Protein AF-A0A7X5SCS5-F1 (afdb_monomer_lite)

Radius of gyration: 28.24 Å; chains: 1; bounding box: 53×36×70 Å

Sequence (78 aa):
SLAAARIGIASLPQRWGSTSVIVVGIAGVVGVLVAMLAMGQGFQATLNSTGDDTTAIVLRGGSQAETNSVITRDLVPL

Foldseek 3Di:
DVVVVVVVVVCLVVCVVVNVVVVVVVVVVVVVVVVVVVVVVVVVVVVVVVPDPPDDDDADVPDPDPVPRDDDPVPDDD

pLDDT: mean 72.82, std 16.39, range [46.88, 98.0]

Secondary structure (DSSP, 8-state):
-HHHHHHHHHHGGGGHHHHHHHHHHHHHHHHHHHHHHHHHHHHHHHHHHHT-TT------TT-SSGGG----GGGS--

Structure (mmCIF, N/CA/C/O backbone):
data_AF-A0A7X5SCS5-F1
#
_entry.id   AF-A0A7X5SCS5-F1
#
loop_
_atom_site.group_PDB
_atom_site.id
_atom_site.type_symbol
_atom_site.label_atom_id
_atom_site.label_alt_id
_atom_site.label_comp_id
_atom_site.label_asym_id
_atom_site.label_entity_id
_atom_site.label_seq_id
_atom_site.pdbx_PDB_ins_code
_atom_site.Cartn_x
_atom_site.Cartn_y
_atom_site.Cartn_z
_atom_site.occupancy
_atom_site.B_iso_or_equiv
_atom_site.auth_seq_id
_atom_site.auth_comp_id
_atom_site.auth_asym_id
_atom_site.auth_atom_id
_atom_site.pdbx_PDB_model_num
ATOM 1 N N . SER A 1 1 ? 9.132 19.966 -27.639 1.00 63.81 1 SER A N 1
ATOM 2 C CA . SER A 1 1 ? 9.081 19.125 -26.420 1.00 63.81 1 SER A CA 1
ATOM 3 C C . SER A 1 1 ? 8.799 17.651 -26.730 1.00 63.81 1 SER A C 1
ATOM 5 O O . SER A 1 1 ? 9.610 16.818 -26.345 1.00 63.81 1 SER A O 1
ATOM 7 N N . LEU A 1 2 ? 7.745 17.304 -27.487 1.00 73.25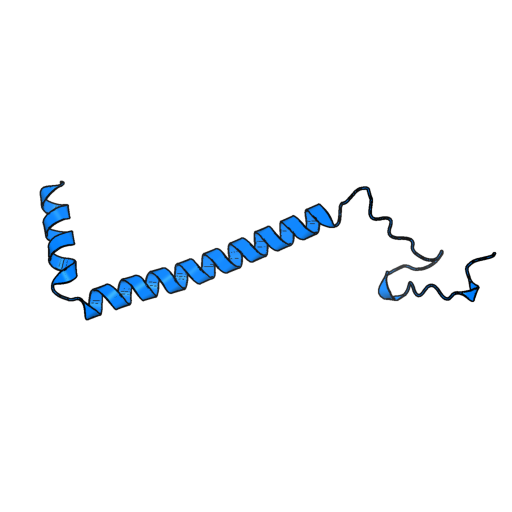 2 LEU A N 1
ATOM 8 C CA . LEU A 1 2 ? 7.415 15.909 -27.870 1.00 73.25 2 LEU A CA 1
ATOM 9 C C . LEU A 1 2 ? 8.569 15.127 -28.531 1.00 73.25 2 LEU A C 1
ATOM 11 O O . LEU A 1 2 ? 8.740 13.937 -28.283 1.00 73.25 2 LEU A O 1
ATOM 15 N N . ALA A 1 3 ? 9.396 15.801 -29.338 1.00 75.12 3 ALA A N 1
ATOM 16 C CA . ALA A 1 3 ? 10.527 15.182 -30.026 1.00 75.12 3 ALA A CA 1
ATOM 17 C C . ALA A 1 3 ? 11.676 14.727 -29.104 1.00 75.12 3 ALA A C 1
ATOM 19 O O . ALA A 1 3 ? 12.383 13.782 -29.440 1.00 75.12 3 ALA A O 1
ATOM 20 N N . ALA A 1 4 ? 11.847 15.375 -27.950 1.00 74.25 4 ALA A N 1
ATOM 21 C CA . ALA A 1 4 ? 12.842 14.985 -26.954 1.00 74.25 4 ALA A CA 1
ATOM 22 C C . ALA A 1 4 ? 12.326 13.822 -26.088 1.00 74.25 4 ALA A C 1
ATOM 24 O O . ALA A 1 4 ? 13.060 12.873 -25.827 1.00 74.25 4 ALA A O 1
ATOM 25 N N . ALA A 1 5 ? 11.034 13.842 -25.734 1.00 76.00 5 ALA A N 1
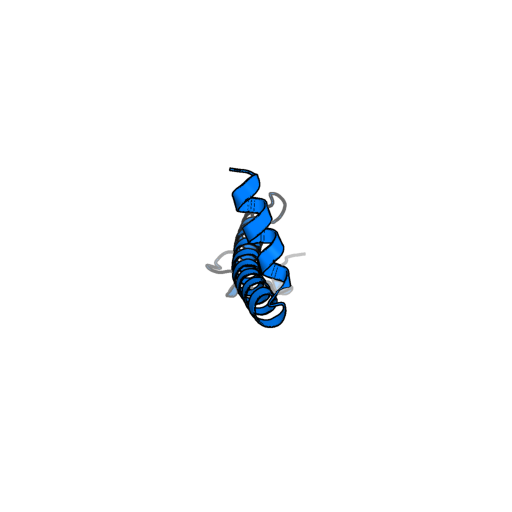ATOM 26 C CA . ALA A 1 5 ? 10.388 12.764 -24.983 1.00 76.00 5 ALA A CA 1
ATOM 27 C C . ALA A 1 5 ? 10.421 11.423 -25.740 1.00 76.00 5 ALA A C 1
ATOM 29 O O . ALA A 1 5 ? 10.751 10.397 -25.152 1.00 76.00 5 ALA A O 1
ATOM 30 N N . ARG A 1 6 ? 10.163 11.427 -27.060 1.00 76.38 6 ARG A N 1
ATOM 31 C CA . ARG A 1 6 ? 10.213 10.205 -27.890 1.00 76.38 6 ARG A CA 1
ATOM 32 C C . ARG A 1 6 ? 11.604 9.565 -27.958 1.00 76.38 6 ARG A C 1
ATOM 34 O O . ARG A 1 6 ? 11.693 8.347 -27.982 1.00 76.38 6 ARG A O 1
ATOM 41 N N . ILE A 1 7 ? 12.677 10.361 -27.959 1.00 77.69 7 ILE A N 1
ATOM 42 C CA . ILE A 1 7 ? 14.057 9.846 -27.979 1.00 77.69 7 ILE A CA 1
ATOM 43 C C . ILE A 1 7 ? 14.393 9.218 -26.622 1.00 77.69 7 ILE A C 1
ATOM 45 O O . ILE A 1 7 ? 14.939 8.119 -26.574 1.00 77.69 7 ILE A O 1
ATOM 49 N N . GLY A 1 8 ? 13.987 9.870 -25.526 1.00 73.94 8 GLY A N 1
ATOM 50 C CA . GLY A 1 8 ? 14.114 9.316 -24.178 1.00 73.94 8 GLY A CA 1
ATOM 51 C C . GLY A 1 8 ? 13.392 7.974 -24.041 1.00 73.94 8 GLY A C 1
ATOM 52 O O . GLY A 1 8 ? 14.018 6.988 -23.664 1.00 73.94 8 GLY A O 1
ATOM 53 N N . ILE A 1 9 ? 12.118 7.905 -24.443 1.00 76.31 9 ILE A N 1
ATOM 54 C CA . ILE A 1 9 ? 11.307 6.676 -24.386 1.00 76.31 9 ILE A CA 1
ATOM 55 C C . ILE A 1 9 ? 11.882 5.576 -25.290 1.00 76.31 9 ILE A C 1
ATOM 57 O O . ILE A 1 9 ? 11.953 4.428 -24.864 1.00 76.31 9 ILE A O 1
ATOM 61 N N . ALA A 1 10 ? 12.347 5.913 -26.497 1.00 75.69 10 ALA A N 1
ATOM 62 C CA . ALA A 1 10 ? 12.945 4.947 -27.423 1.00 75.69 10 ALA A CA 1
ATOM 63 C C . ALA A 1 10 ? 14.297 4.389 -26.936 1.00 75.69 10 ALA A C 1
ATOM 65 O O . ALA A 1 10 ? 14.673 3.286 -27.323 1.00 75.69 10 ALA A O 1
ATOM 66 N N . SER A 1 11 ? 15.006 5.109 -26.060 1.00 69.19 11 SER A N 1
ATOM 67 C CA . SER A 1 11 ? 16.279 4.657 -25.477 1.00 69.19 11 SER A CA 1
ATOM 68 C C . SER A 1 11 ? 16.121 3.718 -24.267 1.00 69.19 11 SER A C 1
ATOM 70 O O . SER A 1 11 ? 17.029 2.940 -23.966 1.00 69.19 11 SER A O 1
ATOM 72 N N . LEU A 1 12 ? 14.959 3.734 -23.597 1.00 70.31 12 LEU A N 1
ATOM 73 C CA . LEU A 1 12 ? 14.637 2.849 -22.466 1.00 70.31 12 LEU A CA 1
ATOM 74 C C . LEU A 1 12 ? 14.678 1.345 -22.818 1.00 70.31 12 LEU A C 1
ATOM 76 O O . LEU A 1 12 ? 15.265 0.583 -22.041 1.00 70.31 12 LEU A O 1
ATOM 80 N N . PRO A 1 13 ? 14.129 0.886 -23.965 1.00 70.25 13 PRO A N 1
ATOM 81 C CA . PRO A 1 13 ? 14.236 -0.507 -24.391 1.00 70.25 13 PRO A CA 1
ATOM 82 C C . PRO A 1 13 ? 15.617 -0.869 -24.955 1.00 70.25 13 PRO A C 1
ATOM 84 O O . PRO A 1 13 ? 15.835 -2.011 -25.324 1.00 70.25 13 PRO A O 1
ATOM 87 N N . GLN A 1 14 ? 16.600 0.030 -25.020 1.00 72.25 14 GLN A N 1
ATOM 88 C CA . GLN A 1 14 ? 17.944 -0.354 -25.480 1.00 72.25 14 GLN A CA 1
ATOM 89 C C . GLN A 1 14 ? 18.771 -1.035 -24.370 1.00 72.25 14 GLN A C 1
ATOM 91 O O . GLN A 1 14 ? 19.832 -1.59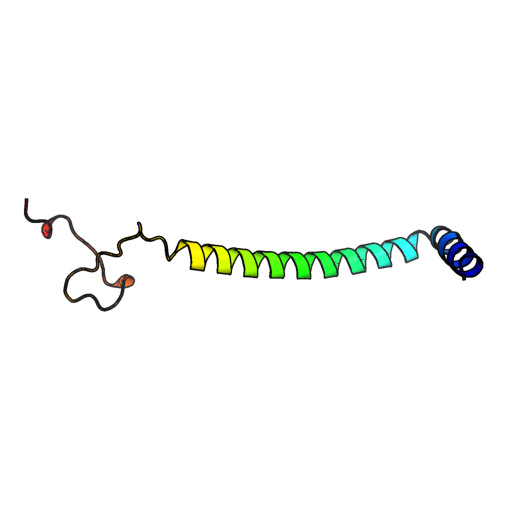6 -24.632 1.00 72.25 14 GLN A O 1
ATOM 96 N N . ARG A 1 15 ? 18.271 -1.011 -23.122 1.00 77.19 15 ARG A N 1
ATOM 97 C CA . ARG A 1 15 ? 18.936 -1.522 -21.908 1.00 77.19 15 ARG A CA 1
ATOM 98 C C . ARG A 1 15 ? 17.948 -2.169 -20.920 1.00 77.19 15 ARG A C 1
ATOM 100 O O . ARG A 1 15 ? 17.889 -1.790 -19.747 1.00 77.19 15 ARG A O 1
ATOM 107 N N . TRP A 1 16 ? 17.192 -3.160 -21.407 1.00 74.62 16 TRP A N 1
ATOM 108 C CA . TRP A 1 16 ? 16.099 -3.858 -20.700 1.00 74.62 16 TRP A CA 1
ATOM 109 C C . TRP A 1 16 ? 16.423 -4.183 -19.235 1.00 74.62 16 TRP A C 1
ATOM 111 O O . TRP A 1 16 ? 15.643 -3.831 -18.359 1.00 74.62 16 TRP A O 1
ATOM 121 N N . GLY A 1 17 ? 17.601 -4.752 -18.949 1.00 81.88 17 GLY A N 1
ATOM 122 C CA . GLY A 1 17 ? 17.992 -5.124 -17.583 1.00 81.88 17 GLY A CA 1
ATOM 123 C C . GLY A 1 17 ? 17.996 -3.950 -16.598 1.00 81.88 17 GLY A C 1
ATOM 124 O O . GLY A 1 17 ? 17.387 -4.028 -15.536 1.00 81.88 17 GLY A O 1
ATOM 125 N N . SER A 1 18 ? 18.624 -2.828 -16.957 1.00 84.88 18 SER A N 1
ATOM 126 C CA . SER A 1 18 ? 18.675 -1.651 -16.076 1.00 84.88 18 SER A CA 1
ATOM 127 C C . SER A 1 18 ? 17.322 -0.949 -15.932 1.00 84.88 18 SER A C 1
ATOM 129 O O . SER A 1 18 ? 16.986 -0.490 -14.844 1.00 84.88 18 SER A O 1
ATOM 131 N N . THR A 1 19 ? 16.521 -0.907 -17.001 1.00 86.06 19 THR A N 1
ATOM 132 C CA . THR A 1 19 ? 15.192 -0.283 -16.975 1.00 86.06 19 THR A CA 1
ATOM 133 C C . THR A 1 19 ? 14.232 -1.086 -16.094 1.00 86.06 19 THR A C 1
ATOM 135 O O . THR A 1 19 ? 13.502 -0.503 -15.295 1.00 86.06 19 THR A O 1
ATOM 138 N N . SER A 1 20 ? 14.273 -2.420 -16.161 1.00 86.94 20 SER A N 1
ATOM 139 C CA . SER A 1 20 ? 13.430 -3.288 -15.332 1.00 86.94 20 SER A CA 1
ATOM 140 C C . SER A 1 20 ? 13.724 -3.153 -13.838 1.00 86.94 20 SER A C 1
ATOM 142 O O . SER A 1 20 ? 12.786 -3.082 -13.048 1.00 86.94 20 SER A O 1
ATOM 144 N N . VAL A 1 21 ? 14.997 -3.055 -13.438 1.00 92.75 21 VAL A N 1
ATOM 145 C CA . VAL A 1 21 ? 15.370 -2.885 -12.020 1.00 92.75 21 VAL A CA 1
ATOM 146 C C . VAL A 1 21 ? 14.795 -1.592 -11.444 1.00 92.75 21 VAL A C 1
ATOM 148 O O . VAL A 1 21 ? 14.265 -1.598 -10.335 1.00 92.75 21 VAL A O 1
ATOM 151 N N . ILE A 1 22 ? 14.842 -0.496 -12.205 1.00 92.00 22 ILE A N 1
ATOM 152 C CA . ILE A 1 22 ? 14.288 0.795 -11.776 1.00 92.00 22 ILE A CA 1
ATOM 153 C C . ILE A 1 22 ? 12.773 0.684 -11.565 1.00 92.00 22 ILE A C 1
ATOM 155 O O . ILE A 1 22 ? 12.261 1.128 -10.539 1.00 92.00 22 ILE A O 1
ATOM 159 N N . VAL A 1 23 ? 12.060 0.051 -12.502 1.00 92.88 23 VAL A N 1
ATOM 160 C CA . VAL A 1 23 ? 10.606 -0.146 -12.399 1.00 92.88 23 VAL A CA 1
ATOM 161 C C . VAL A 1 23 ? 10.248 -0.997 -11.181 1.00 92.88 23 VAL A C 1
ATOM 163 O O . VAL A 1 23 ? 9.365 -0.615 -10.416 1.00 92.88 23 VAL A O 1
ATOM 166 N N . VAL A 1 24 ? 10.954 -2.110 -10.960 1.00 95.88 24 VAL A N 1
ATOM 167 C CA . VAL A 1 24 ? 10.729 -2.984 -9.797 1.00 95.88 24 VAL A CA 1
ATOM 168 C C . VAL A 1 24 ? 11.038 -2.252 -8.489 1.00 95.88 24 VAL A C 1
ATOM 170 O O . VAL A 1 24 ? 10.273 -2.371 -7.535 1.00 95.88 24 VAL A O 1
ATOM 173 N N . GLY A 1 25 ? 12.104 -1.448 -8.445 1.00 95.75 25 GLY A N 1
ATOM 174 C CA . GLY A 1 25 ? 12.448 -0.640 -7.274 1.00 95.75 25 GLY A CA 1
ATOM 175 C C . GLY A 1 25 ? 11.353 0.365 -6.909 1.00 95.75 25 GLY A C 1
ATOM 176 O O . GLY A 1 25 ? 10.936 0.430 -5.752 1.00 95.75 25 GLY A O 1
ATOM 177 N N . ILE A 1 26 ? 10.829 1.099 -7.897 1.00 96.38 26 ILE A N 1
ATOM 178 C CA . ILE A 1 26 ? 9.721 2.045 -7.687 1.00 96.38 26 ILE A CA 1
ATOM 179 C C . ILE A 1 26 ? 8.454 1.299 -7.256 1.00 96.38 26 ILE A C 1
ATOM 181 O O . ILE A 1 26 ? 7.803 1.708 -6.296 1.00 96.38 26 ILE A O 1
ATOM 185 N N . ALA A 1 27 ? 8.125 0.189 -7.922 1.00 97.12 27 ALA A N 1
ATOM 186 C CA . ALA A 1 27 ? 6.957 -0.622 -7.588 1.0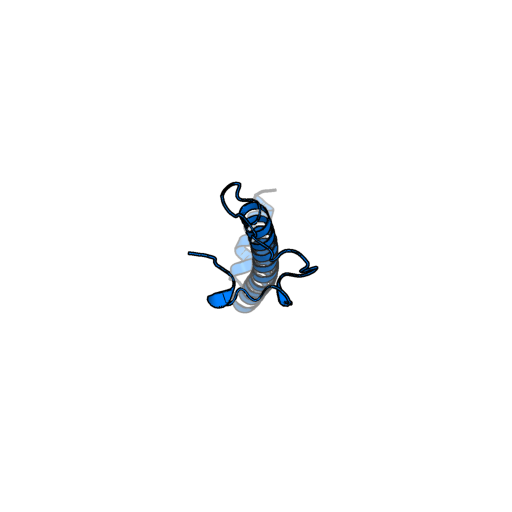0 97.12 27 ALA A CA 1
ATOM 187 C C . ALA A 1 27 ? 7.023 -1.164 -6.152 1.00 97.12 27 ALA A C 1
ATOM 189 O O . ALA A 1 27 ? 6.017 -1.138 -5.445 1.00 97.12 27 ALA A O 1
ATOM 190 N N . GLY A 1 28 ? 8.206 -1.593 -5.699 1.00 97.88 28 GLY A N 1
ATOM 191 C CA . GLY A 1 28 ? 8.422 -2.054 -4.329 1.00 97.88 28 GLY A CA 1
ATOM 192 C C . GLY A 1 28 ? 8.122 -0.966 -3.300 1.00 97.88 28 GLY A C 1
ATOM 193 O O . GLY A 1 28 ? 7.356 -1.195 -2.366 1.00 97.88 28 GLY A O 1
ATOM 194 N N . VAL A 1 29 ? 8.660 0.240 -3.500 1.00 98.00 29 VAL A N 1
ATOM 195 C CA . VAL A 1 29 ? 8.430 1.368 -2.582 1.00 98.00 29 VAL A CA 1
ATOM 196 C C . VAL A 1 29 ? 6.957 1.781 -2.586 1.00 98.00 29 VAL A C 1
ATOM 198 O O . VAL A 1 29 ? 6.344 1.855 -1.522 1.00 98.00 29 VAL A O 1
ATOM 201 N N . VAL A 1 30 ? 6.352 1.969 -3.763 1.00 97.88 30 VAL A N 1
ATOM 202 C CA . VAL A 1 30 ? 4.923 2.309 -3.884 1.00 97.88 30 VAL A CA 1
ATOM 203 C C . VAL A 1 30 ? 4.045 1.260 -3.197 1.00 97.88 30 VAL A C 1
ATOM 205 O O . VAL A 1 30 ? 3.124 1.633 -2.476 1.00 97.88 30 VAL A O 1
ATOM 208 N N . GLY A 1 31 ? 4.353 -0.031 -3.347 1.00 97.44 31 GLY A N 1
ATOM 209 C CA . GLY A 1 31 ? 3.629 -1.111 -2.674 1.00 97.44 31 GLY A CA 1
ATOM 210 C C . GLY A 1 31 ? 3.646 -0.984 -1.148 1.00 97.44 31 GLY A C 1
ATOM 211 O O . GLY A 1 31 ? 2.604 -1.136 -0.512 1.00 97.44 31 GLY A O 1
ATOM 212 N N . VAL A 1 32 ? 4.795 -0.631 -0.562 1.00 97.69 32 VAL A N 1
ATOM 213 C CA . VAL A 1 32 ? 4.913 -0.399 0.888 1.00 97.69 32 VAL A CA 1
ATOM 214 C C . VAL A 1 32 ? 4.070 0.798 1.329 1.00 97.69 32 VAL A C 1
ATOM 216 O O . VAL A 1 32 ? 3.298 0.686 2.282 1.00 97.69 32 VAL A O 1
ATOM 219 N N . LEU A 1 33 ? 4.175 1.927 0.623 1.00 97.88 33 LEU A N 1
ATOM 220 C CA . LEU A 1 33 ? 3.393 3.129 0.932 1.00 97.88 33 LEU A CA 1
ATOM 221 C C . LEU A 1 33 ? 1.882 2.864 0.843 1.00 97.88 33 LEU A C 1
ATOM 223 O O . LEU A 1 33 ? 1.135 3.263 1.735 1.00 97.88 33 LEU A O 1
ATOM 227 N N . VAL A 1 34 ? 1.436 2.154 -0.196 1.00 97.12 34 VAL A N 1
ATOM 228 C CA . VAL A 1 34 ? 0.027 1.776 -0.378 1.00 97.12 34 VAL A CA 1
ATOM 229 C C . VAL A 1 34 ? -0.447 0.853 0.744 1.00 97.12 34 VAL A C 1
ATOM 231 O O . VAL A 1 34 ? -1.531 1.070 1.281 1.00 97.12 34 VAL A O 1
ATOM 234 N N . ALA A 1 35 ? 0.356 -0.138 1.141 1.00 96.00 35 ALA A N 1
ATOM 235 C CA . ALA A 1 35 ? 0.008 -1.043 2.235 1.00 96.00 35 ALA A CA 1
ATOM 236 C C . ALA A 1 35 ? -0.162 -0.294 3.564 1.00 96.00 35 ALA A C 1
ATOM 238 O O . ALA A 1 35 ? -1.151 -0.499 4.265 1.00 96.00 35 ALA A O 1
ATOM 239 N N . MET A 1 36 ? 0.757 0.618 3.890 1.00 96.81 36 MET A N 1
ATOM 240 C CA . MET A 1 36 ? 0.653 1.438 5.100 1.00 96.81 36 MET A CA 1
ATOM 241 C C . MET A 1 36 ? -0.560 2.375 5.065 1.00 96.81 36 MET A C 1
ATOM 243 O O . MET A 1 36 ? -1.266 2.499 6.066 1.00 96.81 36 MET A O 1
ATOM 247 N N . LEU A 1 37 ? -0.849 2.993 3.915 1.00 94.25 37 LEU A N 1
ATOM 248 C CA . LEU A 1 37 ? -2.044 3.822 3.748 1.00 94.25 37 LEU A CA 1
ATOM 249 C C . LEU A 1 37 ? -3.321 2.996 3.952 1.00 94.25 37 LEU A C 1
ATOM 251 O O . LEU A 1 37 ? -4.223 3.425 4.669 1.00 94.25 37 LEU A O 1
ATOM 255 N N . ALA A 1 38 ? -3.372 1.790 3.382 1.00 91.94 38 ALA A N 1
ATOM 256 C CA . ALA A 1 38 ? -4.485 0.864 3.553 1.00 91.94 38 ALA A CA 1
ATOM 257 C C . ALA A 1 38 ? -4.658 0.426 5.016 1.00 91.94 38 ALA A C 1
ATOM 259 O O . ALA A 1 38 ? -5.788 0.369 5.492 1.00 91.94 38 ALA A O 1
ATOM 260 N N . MET A 1 39 ? -3.570 0.183 5.757 1.00 92.44 39 MET A N 1
ATOM 261 C CA . MET A 1 39 ? -3.635 -0.103 7.198 1.00 92.44 39 MET A CA 1
ATOM 262 C C . MET A 1 39 ? -4.196 1.084 7.987 1.00 92.44 39 MET A C 1
ATOM 264 O O . MET A 1 39 ? -5.041 0.888 8.857 1.00 92.44 39 MET A O 1
ATOM 268 N N . GLY A 1 40 ? -3.783 2.312 7.662 1.00 85.81 40 GLY A N 1
ATOM 269 C CA . GLY A 1 40 ? -4.323 3.520 8.290 1.00 85.81 40 GLY A CA 1
ATOM 270 C C . GLY A 1 40 ? -5.817 3.712 8.015 1.00 85.81 40 GLY A C 1
ATOM 271 O O . GLY A 1 40 ? -6.583 3.999 8.931 1.00 85.81 40 GLY A O 1
ATOM 272 N N . GLN A 1 41 ? -6.249 3.493 6.770 1.00 86.81 41 GLN A N 1
ATOM 273 C CA . GLN A 1 41 ? -7.667 3.545 6.402 1.00 86.81 41 GLN A CA 1
ATOM 274 C C . GLN A 1 41 ? -8.474 2.410 7.037 1.00 86.81 41 GLN A C 1
ATOM 276 O O . GLN A 1 41 ? -9.574 2.652 7.518 1.00 86.81 41 GLN A O 1
ATOM 281 N N . GLY A 1 42 ? -7.925 1.195 7.103 1.00 81.38 42 GLY A N 1
ATOM 282 C CA . GLY A 1 42 ? -8.545 0.068 7.798 1.00 81.38 42 GLY A CA 1
ATOM 283 C C . GLY A 1 42 ? -8.696 0.332 9.295 1.00 81.38 42 GLY A C 1
ATOM 284 O O . GLY A 1 42 ? -9.749 0.065 9.859 1.00 81.38 42 GLY A O 1
ATOM 285 N N . PHE A 1 43 ? -7.692 0.940 9.929 1.00 76.81 43 PHE A N 1
ATOM 286 C CA . PHE A 1 43 ? -7.768 1.344 11.332 1.00 76.81 43 PHE A CA 1
ATOM 287 C C . PHE A 1 43 ? -8.830 2.426 11.561 1.00 76.81 43 PHE A C 1
ATOM 289 O O . PHE A 1 43 ? -9.632 2.313 12.484 1.00 76.81 43 PHE A O 1
ATOM 296 N N . GLN A 1 44 ? -8.891 3.437 10.689 1.00 75.69 44 GLN A N 1
ATOM 297 C CA . GLN A 1 44 ? -9.930 4.464 10.746 1.00 75.69 44 GLN A CA 1
ATOM 298 C C . GLN A 1 44 ? -11.332 3.889 10.497 1.00 75.69 44 GLN A C 1
ATOM 300 O O . GLN A 1 44 ? -12.275 4.274 11.182 1.00 75.69 44 GLN A O 1
ATOM 305 N N . ALA A 1 45 ? -11.469 2.937 9.572 1.00 76.38 45 ALA A N 1
ATOM 306 C CA . ALA A 1 45 ? -12.717 2.225 9.329 1.00 76.38 45 ALA A CA 1
ATOM 307 C C . ALA A 1 45 ? -13.153 1.416 10.557 1.00 76.38 45 ALA A C 1
ATOM 309 O O . ALA A 1 45 ? -14.316 1.490 10.940 1.00 76.38 45 ALA A O 1
ATOM 310 N N . THR A 1 46 ? -12.229 0.715 11.220 1.00 69.75 46 THR A N 1
ATOM 311 C CA . THR A 1 46 ? -12.514 0.008 12.474 1.00 69.75 46 THR A CA 1
ATOM 312 C C . THR A 1 46 ? -12.928 0.977 13.574 1.00 69.75 46 THR A C 1
ATOM 314 O O . THR A 1 46 ? -13.939 0.734 14.207 1.00 69.75 46 THR A O 1
ATOM 317 N N . LEU A 1 47 ? -12.227 2.100 13.774 1.00 66.62 47 LEU A N 1
ATOM 318 C CA . LEU A 1 47 ? -12.624 3.100 14.776 1.00 66.62 47 LEU A CA 1
ATOM 319 C C . LEU A 1 47 ? -14.012 3.690 14.498 1.00 66.62 47 LEU A C 1
ATOM 321 O O . LEU A 1 47 ? -14.811 3.822 15.421 1.00 66.62 47 LEU A O 1
ATOM 325 N N . ASN A 1 48 ? -14.314 3.999 13.235 1.00 65.62 48 ASN A N 1
ATOM 326 C CA . ASN A 1 48 ? -15.644 4.455 12.833 1.00 65.62 48 ASN A CA 1
ATOM 327 C C . ASN A 1 48 ? -16.707 3.364 13.046 1.00 65.62 48 ASN A C 1
ATOM 329 O O . ASN A 1 48 ? -17.836 3.683 13.397 1.00 65.62 48 ASN A O 1
ATOM 333 N N . SER A 1 49 ? -16.354 2.089 12.863 1.00 60.22 49 SER A N 1
ATOM 334 C CA . SER A 1 49 ? -17.258 0.951 13.063 1.00 60.22 49 SER A CA 1
ATOM 335 C C . SER A 1 49 ? -17.391 0.524 14.532 1.00 60.22 49 SER A C 1
ATOM 337 O O . SER A 1 49 ? -18.396 -0.072 14.891 1.00 60.22 49 SER A O 1
ATOM 339 N N . THR A 1 50 ? -16.415 0.826 15.394 1.00 57.44 50 THR A N 1
ATOM 340 C CA . THR A 1 50 ? -16.498 0.639 16.855 1.00 57.44 50 THR A CA 1
ATOM 341 C C . THR A 1 50 ? -17.391 1.706 17.509 1.00 57.44 50 THR A C 1
ATOM 343 O O . THR A 1 50 ? -17.777 1.564 18.664 1.00 57.44 50 THR A O 1
ATOM 346 N N . GLY A 1 51 ? -17.763 2.752 16.766 1.00 49.00 51 GLY A N 1
ATOM 347 C CA . GLY A 1 51 ? -18.819 3.704 17.112 1.00 49.00 51 GLY A CA 1
ATOM 348 C C . GLY A 1 51 ? -20.156 3.373 16.444 1.00 49.00 51 GLY A C 1
ATOM 349 O O . GLY A 1 51 ? -20.814 4.277 15.942 1.00 49.00 51 GLY A O 1
ATOM 350 N N . ASP A 1 52 ? -20.529 2.094 16.364 1.00 49.78 52 ASP A N 1
ATOM 351 C CA . ASP A 1 52 ? -21.860 1.697 15.902 1.00 49.78 52 ASP A CA 1
ATOM 352 C C . ASP A 1 52 ? -22.878 1.924 17.035 1.00 49.78 52 ASP A C 1
ATOM 354 O O . ASP A 1 52 ? -22.719 1.377 18.130 1.00 49.78 52 ASP A O 1
ATOM 358 N N . ASP A 1 53 ? -23.935 2.702 16.767 1.00 55.06 53 ASP A N 1
ATOM 359 C CA . ASP A 1 53 ? -25.069 2.968 17.675 1.00 55.06 53 ASP A CA 1
ATOM 360 C C . ASP A 1 53 ? -25.752 1.677 18.189 1.00 55.06 53 ASP A C 1
ATOM 362 O O . ASP A 1 53 ? -26.576 1.715 19.105 1.00 55.06 53 ASP A O 1
ATOM 366 N N . THR A 1 54 ? -25.421 0.518 17.610 1.00 54.75 54 THR A N 1
ATOM 367 C CA . THR A 1 54 ? -25.942 -0.804 17.987 1.00 54.75 54 THR A CA 1
ATOM 368 C C . THR A 1 54 ? -25.037 -1.613 18.928 1.00 54.75 54 THR A C 1
ATOM 370 O O . THR A 1 54 ? -25.465 -2.658 19.430 1.00 54.75 54 THR A O 1
ATOM 373 N N . THR A 1 55 ? -23.815 -1.149 19.225 1.00 51.44 55 THR A N 1
ATOM 374 C CA . THR A 1 55 ? -22.867 -1.864 20.100 1.00 51.44 55 THR A CA 1
ATOM 375 C C . THR A 1 55 ? -22.933 -1.332 21.533 1.00 51.44 55 THR A C 1
ATOM 377 O O . THR A 1 55 ? -22.275 -0.362 21.900 1.00 51.44 55 THR A O 1
ATOM 380 N N . ALA A 1 56 ? -23.725 -1.990 22.382 1.00 57.00 56 ALA A N 1
ATOM 381 C CA . ALA A 1 56 ? -23.793 -1.677 23.808 1.00 57.00 56 ALA A CA 1
ATOM 382 C C . ALA A 1 56 ? -22.724 -2.456 24.597 1.00 57.00 56 ALA A C 1
ATOM 384 O O . ALA A 1 56 ? -22.806 -3.677 24.738 1.00 57.00 56 ALA A O 1
ATOM 385 N N . ILE A 1 57 ? -21.738 -1.749 25.159 1.00 58.47 57 ILE A N 1
ATOM 386 C CA . ILE A 1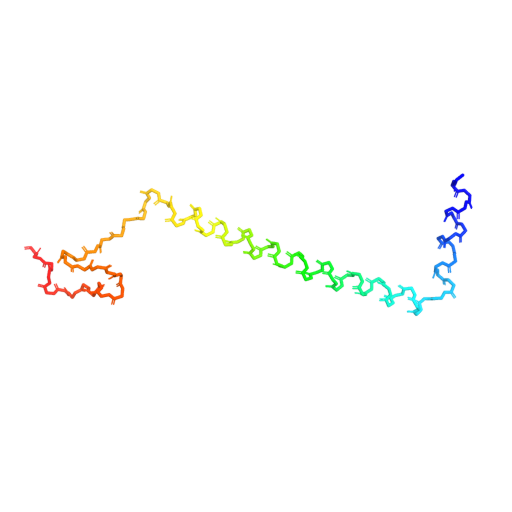 57 ? -20.756 -2.324 26.092 1.00 58.47 57 ILE A CA 1
ATOM 387 C C . ILE A 1 57 ? -21.379 -2.344 27.498 1.00 58.47 57 ILE A C 1
ATOM 389 O O . ILE A 1 57 ? -21.437 -1.322 28.181 1.00 58.47 57 ILE A O 1
ATOM 393 N N . VAL A 1 58 ? -21.870 -3.508 27.940 1.00 58.91 58 VAL A N 1
ATOM 394 C CA . VAL A 1 58 ? -22.418 -3.694 29.297 1.00 58.91 58 VAL A CA 1
ATOM 395 C C . VAL A 1 58 ? -21.303 -4.132 30.246 1.00 58.91 58 VAL A C 1
ATOM 397 O O . VAL A 1 58 ? -20.857 -5.279 30.225 1.00 58.91 58 VAL A O 1
ATOM 400 N N . LEU A 1 59 ? -20.864 -3.213 31.104 1.00 57.12 59 LEU A N 1
ATOM 401 C CA . LEU A 1 59 ? -19.916 -3.490 32.183 1.00 57.12 59 LEU A CA 1
ATOM 402 C C . LEU A 1 59 ? -20.673 -3.862 33.465 1.00 57.12 59 LEU A C 1
ATOM 404 O O . LEU A 1 59 ? -21.683 -3.248 33.810 1.00 57.12 59 LEU A O 1
ATOM 408 N N . ARG A 1 60 ? -20.169 -4.852 34.211 1.00 59.91 60 ARG A N 1
ATOM 409 C CA . ARG A 1 60 ? -20.673 -5.167 35.560 1.00 59.91 60 ARG A CA 1
ATOM 410 C C . ARG A 1 60 ? -20.516 -3.935 36.466 1.00 59.91 60 ARG A C 1
ATOM 412 O O . ARG A 1 60 ? -19.443 -3.334 36.482 1.00 59.91 60 ARG A O 1
ATOM 419 N N . GLY A 1 61 ? -21.538 -3.600 37.260 1.00 55.12 61 GLY A N 1
ATOM 420 C CA . GLY A 1 61 ? -21.474 -2.502 38.235 1.00 55.12 61 GLY A CA 1
ATOM 421 C C . GLY A 1 61 ? -20.240 -2.617 39.140 1.00 55.12 61 GLY A C 1
ATOM 422 O O . GLY A 1 61 ? -20.137 -3.561 39.921 1.00 55.12 61 GLY A O 1
ATOM 423 N N . GLY A 1 62 ? -19.293 -1.683 38.988 1.00 60.19 62 GLY A N 1
ATOM 424 C CA . GLY A 1 62 ? -18.008 -1.661 39.701 1.00 60.19 62 GLY A CA 1
ATOM 425 C C . GLY A 1 62 ? -16.768 -2.072 38.888 1.00 60.19 62 GLY A C 1
ATOM 426 O O . GLY A 1 62 ? -15.672 -2.071 39.445 1.00 60.19 62 GLY A O 1
ATOM 427 N N . SER A 1 63 ? -16.892 -2.410 37.596 1.00 47.41 63 SER A N 1
ATOM 428 C CA . SER A 1 63 ? -15.738 -2.733 36.739 1.00 47.41 63 SER A CA 1
ATOM 429 C C . SER A 1 63 ? -15.164 -1.493 36.042 1.00 47.41 63 SER A C 1
ATOM 431 O O . SER A 1 63 ? -15.833 -0.875 35.221 1.00 47.41 63 SER A O 1
ATOM 433 N N . GLN A 1 64 ? -13.904 -1.156 36.336 1.00 53.66 64 GLN A N 1
ATOM 434 C CA . GLN A 1 64 ? -13.181 -0.012 35.752 1.00 53.66 64 GLN A CA 1
ATOM 435 C C . GLN A 1 64 ? -12.557 -0.307 34.370 1.00 53.66 64 GLN A C 1
ATOM 437 O O . GLN A 1 64 ? -12.053 0.610 33.729 1.00 53.66 64 GLN A O 1
ATOM 442 N N . ALA A 1 65 ? -12.551 -1.567 33.914 1.00 50.69 65 ALA A N 1
ATOM 443 C CA . ALA A 1 65 ? -11.972 -1.981 32.631 1.00 50.69 65 ALA A CA 1
ATOM 444 C C . ALA A 1 65 ? -12.646 -3.257 32.091 1.00 50.69 65 ALA A C 1
ATOM 446 O O . ALA A 1 65 ? -13.043 -4.125 32.872 1.00 50.69 65 ALA A O 1
ATOM 447 N N . GLU A 1 66 ? -12.723 -3.412 30.765 1.00 53.41 66 GLU A N 1
ATOM 448 C CA . GLU A 1 66 ? -13.278 -4.606 30.096 1.00 53.41 66 GLU A CA 1
ATOM 449 C C . GLU A 1 66 ? -12.579 -5.901 30.534 1.00 53.41 66 GLU A C 1
ATOM 451 O O . GLU A 1 66 ? -13.237 -6.912 30.766 1.00 53.41 66 GLU A O 1
ATOM 456 N N . THR A 1 67 ? -11.263 -5.854 30.767 1.00 57.53 67 THR A N 1
ATOM 457 C CA . THR A 1 67 ? -10.454 -6.993 31.239 1.00 57.53 67 THR A CA 1
ATOM 458 C C . THR A 1 67 ? -10.929 -7.554 32.581 1.00 57.53 67 THR A C 1
ATOM 460 O O . THR A 1 67 ? -10.741 -8.735 32.858 1.00 57.53 67 THR A O 1
ATOM 463 N N . ASN A 1 68 ? -11.560 -6.723 33.416 1.00 52.00 68 ASN A N 1
ATOM 464 C CA . ASN A 1 68 ? -12.096 -7.132 34.714 1.00 52.00 68 ASN A CA 1
ATOM 465 C C . ASN A 1 68 ? -13.607 -7.433 34.659 1.00 52.00 68 ASN A C 1
ATOM 467 O O . ASN A 1 68 ? -14.219 -7.766 35.676 1.00 52.00 68 ASN A O 1
ATOM 471 N N . SER A 1 69 ? -14.214 -7.330 33.471 1.00 46.88 69 SER A N 1
ATOM 472 C CA . SER A 1 69 ? -15.632 -7.582 33.223 1.00 46.88 69 SER A CA 1
ATOM 473 C C . SER A 1 69 ? -15.860 -9.034 32.798 1.00 46.88 69 SER A C 1
ATOM 475 O O . SER A 1 69 ? -16.201 -9.339 31.660 1.00 46.88 69 SER A O 1
ATOM 477 N N . VAL A 1 70 ? -15.689 -9.960 33.738 1.00 57.62 70 VAL A N 1
ATOM 478 C CA . VAL A 1 70 ? -16.235 -11.319 33.599 1.00 57.62 70 VAL A CA 1
ATOM 479 C C . VAL A 1 70 ? -17.705 -11.249 34.019 1.00 57.62 70 VAL A C 1
ATOM 481 O O . VAL A 1 70 ? -17.991 -10.689 35.071 1.00 57.62 70 VAL A O 1
ATOM 484 N N . ILE A 1 71 ? -18.660 -11.784 33.255 1.00 58.47 71 ILE A N 1
ATOM 485 C CA . ILE A 1 71 ? -20.067 -11.959 33.677 1.00 58.47 71 ILE A CA 1
ATOM 486 C C . ILE A 1 71 ? -20.300 -13.467 33.826 1.00 58.47 71 ILE A C 1
ATOM 488 O O . ILE A 1 71 ? -20.331 -14.196 32.840 1.00 58.47 71 ILE A O 1
ATOM 492 N N 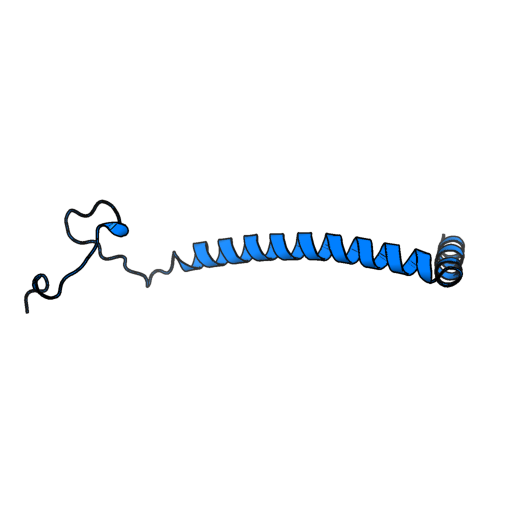. THR A 1 72 ? -20.423 -13.946 35.065 1.00 57.69 72 THR A N 1
ATOM 493 C CA . THR A 1 72 ? -20.731 -15.355 35.367 1.00 57.69 72 THR A CA 1
ATOM 494 C C . THR A 1 72 ? -22.247 -15.538 35.446 1.00 57.69 72 THR A C 1
ATOM 496 O O . THR A 1 72 ? -22.944 -14.647 35.932 1.00 57.69 72 THR A O 1
ATOM 499 N N . ARG A 1 73 ? -22.753 -16.689 34.974 1.00 55.53 73 ARG A N 1
ATOM 500 C CA . ARG A 1 73 ? -24.186 -17.045 34.877 1.00 55.53 73 ARG A CA 1
ATOM 501 C C . ARG A 1 73 ? -24.972 -16.833 36.187 1.00 55.53 73 ARG A C 1
ATOM 503 O O . ARG A 1 73 ? -26.155 -16.535 36.118 1.00 55.53 73 ARG A O 1
ATOM 510 N N . ASP A 1 74 ? -24.314 -16.913 37.343 1.00 58.41 74 ASP A N 1
ATOM 511 C CA . ASP A 1 74 ? -24.888 -16.691 38.682 1.00 58.41 74 ASP A CA 1
ATOM 512 C C . ASP A 1 74 ? -25.301 -15.244 39.006 1.00 58.41 74 ASP A C 1
ATOM 514 O O . ASP A 1 74 ? -25.924 -15.002 40.036 1.00 58.41 74 ASP A O 1
ATOM 518 N N . LEU A 1 75 ? -24.951 -14.262 38.168 1.00 57.22 75 LEU A N 1
ATOM 519 C CA . LEU A 1 75 ? -25.270 -12.843 38.404 1.00 57.22 75 LEU A CA 1
ATOM 520 C C . LEU A 1 75 ? -26.455 -12.327 37.593 1.00 57.22 75 LEU A C 1
ATOM 522 O O . LEU A 1 75 ? -26.794 -11.150 37.702 1.00 57.22 75 LEU A O 1
ATOM 526 N N . VAL A 1 76 ? -27.069 -13.183 36.778 1.00 56.78 76 VAL A N 1
ATOM 527 C CA . VAL A 1 76 ? -28.314 -12.858 36.087 1.00 56.78 76 VAL A CA 1
ATOM 528 C C . VAL A 1 76 ? -29.454 -13.402 36.947 1.00 56.78 76 VAL A C 1
ATOM 530 O O . VAL A 1 76 ? -29.635 -14.621 36.982 1.00 56.78 76 VAL A O 1
ATOM 533 N N . PRO A 1 77 ? -30.197 -12.546 37.675 1.00 59.06 77 PRO A N 1
ATOM 534 C CA . PRO A 1 77 ? -31.416 -12.989 38.323 1.00 59.06 77 PRO A CA 1
ATOM 535 C C . PRO A 1 77 ? -32.410 -13.354 37.214 1.00 59.06 77 PRO A C 1
ATOM 537 O O . PRO A 1 77 ? -32.706 -12.535 36.345 1.00 59.06 77 PRO A O 1
ATOM 540 N N . LEU A 1 78 ? -32.827 -14.618 37.213 1.00 54.44 78 LEU A N 1
ATOM 541 C CA . LEU A 1 78 ? -34.001 -15.124 36.507 1.00 54.44 78 LEU A CA 1
ATOM 542 C C . LEU A 1 78 ? -35.268 -14.394 36.969 1.00 54.44 78 LEU A C 1
ATOM 544 O O . LEU A 1 78 ? -35.427 -14.226 38.200 1.00 54.44 78 LEU A O 1
#

Organism: Xanthomonas perforans (NCBI:txid442694)